Protein AF-A0A929GKP3-F1 (afdb_monomer_lite)

Radius of gyration: 19.61 Å; chains: 1; bounding box: 55×42×48 Å

Structure (mmCIF, N/CA/C/O backbone):
data_AF-A0A929GKP3-F1
#
_entry.id   AF-A0A929GKP3-F1
#
loop_
_atom_site.group_PDB
_atom_site.id
_atom_site.type_symbol
_atom_site.label_atom_id
_atom_site.label_alt_id
_atom_site.label_comp_id
_ato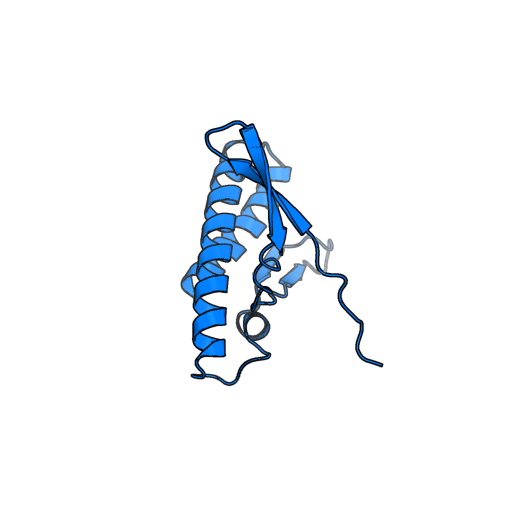m_site.label_asym_id
_atom_site.label_entity_id
_atom_site.label_seq_id
_atom_site.pdbx_PDB_ins_code
_atom_site.Cartn_x
_atom_site.Cartn_y
_atom_site.Cartn_z
_atom_site.occupancy
_atom_site.B_iso_or_equiv
_atom_site.auth_seq_id
_atom_site.auth_comp_id
_atom_site.auth_asym_id
_atom_site.auth_atom_id
_atom_site.pdbx_PDB_model_num
ATOM 1 N N . SER A 1 1 ? -0.625 18.519 -28.496 1.00 33.44 1 SER A N 1
ATOM 2 C CA . SER A 1 1 ? 0.046 19.544 -27.677 1.00 33.44 1 SER A CA 1
ATOM 3 C C . SER A 1 1 ? 0.468 18.915 -26.367 1.00 33.44 1 SER A C 1
ATOM 5 O O . SER A 1 1 ? -0.401 18.484 -25.620 1.00 33.44 1 SER A O 1
ATOM 7 N N . ALA A 1 2 ? 1.771 18.751 -26.134 1.00 34.09 2 ALA A N 1
ATOM 8 C CA . ALA A 1 2 ? 2.271 18.291 -24.840 1.00 34.09 2 ALA A CA 1
ATOM 9 C C . ALA A 1 2 ? 2.114 19.434 -23.820 1.00 34.09 2 ALA A C 1
ATOM 11 O O . ALA A 1 2 ? 2.399 20.578 -24.181 1.00 34.09 2 ALA A O 1
ATOM 12 N N . PRO A 1 3 ? 1.638 19.178 -22.591 1.00 40.88 3 PRO A N 1
ATOM 13 C CA . PRO A 1 3 ? 1.608 20.209 -21.565 1.00 40.88 3 PRO A CA 1
ATOM 14 C C . PRO A 1 3 ? 3.051 20.564 -21.193 1.00 40.88 3 PRO A C 1
ATOM 16 O O . PRO A 1 3 ? 3.805 19.722 -20.712 1.00 40.88 3 PRO A O 1
ATOM 19 N N . THR A 1 4 ? 3.451 21.809 -21.441 1.00 40.88 4 THR A N 1
ATOM 20 C CA . THR A 1 4 ? 4.679 22.384 -20.889 1.00 40.88 4 THR A CA 1
ATOM 21 C C . THR A 1 4 ? 4.498 22.494 -19.382 1.00 40.88 4 THR A C 1
ATOM 23 O O . THR A 1 4 ? 3.793 23.378 -18.899 1.00 40.88 4 THR A O 1
ATOM 26 N N . VAL A 1 5 ? 5.074 21.550 -18.643 1.00 50.41 5 VAL A N 1
ATOM 27 C CA . VAL A 1 5 ? 5.118 21.595 -17.183 1.00 50.41 5 VAL A CA 1
ATOM 28 C C . VAL A 1 5 ? 6.028 22.765 -16.808 1.00 50.41 5 VAL A C 1
ATOM 30 O O . VAL A 1 5 ? 7.224 22.741 -17.089 1.00 50.41 5 VAL A O 1
ATOM 33 N N . GLU A 1 6 ? 5.463 23.832 -16.246 1.00 52.62 6 GLU A N 1
ATOM 34 C CA . GLU A 1 6 ? 6.249 24.956 -15.736 1.00 52.62 6 GLU A CA 1
ATOM 35 C C . GLU A 1 6 ? 7.183 24.448 -14.628 1.00 52.62 6 GLU A C 1
ATOM 37 O O . GLU A 1 6 ? 6.736 23.928 -13.601 1.00 52.62 6 GLU A O 1
ATOM 42 N N . ALA A 1 7 ? 8.495 24.568 -14.841 1.00 56.00 7 ALA A N 1
ATOM 43 C CA . ALA A 1 7 ? 9.495 24.096 -13.894 1.00 56.00 7 ALA A CA 1
ATOM 44 C C . ALA A 1 7 ? 9.398 24.888 -12.578 1.00 56.00 7 ALA A C 1
ATOM 46 O O . ALA A 1 7 ? 9.729 26.074 -12.510 1.00 56.00 7 ALA A O 1
ATOM 47 N N . LYS A 1 8 ? 8.954 24.224 -11.506 1.00 66.69 8 LYS A N 1
ATOM 48 C CA . LYS A 1 8 ? 8.892 24.812 -10.162 1.00 66.69 8 LYS A CA 1
ATOM 49 C C . LYS A 1 8 ? 10.309 25.097 -9.653 1.00 66.69 8 LYS A C 1
ATOM 51 O O . LYS A 1 8 ? 11.154 24.203 -9.615 1.00 66.69 8 LYS A O 1
ATOM 56 N N . THR A 1 9 ? 10.570 26.328 -9.222 1.00 72.81 9 THR A N 1
ATOM 57 C CA . THR A 1 9 ? 11.854 26.745 -8.641 1.00 72.81 9 THR A CA 1
ATOM 58 C C . THR A 1 9 ? 11.806 26.706 -7.111 1.00 72.81 9 THR A C 1
ATOM 60 O O . THR A 1 9 ? 10.872 27.194 -6.476 1.00 72.81 9 THR A O 1
ATOM 63 N N . CYS A 1 10 ? 12.820 26.093 -6.503 1.00 77.31 10 CYS A N 1
ATOM 64 C CA . CYS A 1 10 ? 12.987 25.960 -5.058 1.00 77.31 10 CYS A CA 1
ATOM 65 C C . CYS A 1 10 ? 14.119 26.878 -4.577 1.00 77.31 10 CYS A C 1
ATOM 67 O O . CYS A 1 10 ? 15.059 27.147 -5.323 1.00 77.31 10 CYS A O 1
ATOM 69 N N . LYS A 1 11 ? 14.059 27.340 -3.318 1.00 86.69 11 LYS A N 1
ATOM 70 C CA . LYS A 1 11 ? 15.112 28.160 -2.691 1.00 86.69 11 LYS A CA 1
ATOM 71 C C . LYS A 1 11 ? 15.738 27.461 -1.486 1.00 86.69 11 LYS A C 1
ATOM 73 O O . LYS A 1 11 ? 15.037 26.806 -0.717 1.00 86.69 11 LYS A O 1
ATOM 78 N N . LYS A 1 12 ? 17.049 27.620 -1.304 1.00 81.81 12 LYS A N 1
ATOM 79 C CA . LYS A 1 12 ? 17.785 27.248 -0.082 1.00 81.81 12 LYS A CA 1
ATOM 80 C C . LYS A 1 12 ? 18.696 28.392 0.357 1.00 81.81 12 LYS A C 1
ATOM 82 O O . LYS A 1 12 ? 19.103 29.197 -0.475 1.00 81.81 12 LYS A O 1
ATOM 87 N N . TYR A 1 13 ? 19.028 28.442 1.643 1.00 88.19 13 TYR A N 1
ATOM 88 C CA . TYR A 1 13 ? 19.960 29.425 2.195 1.00 88.19 13 TYR A CA 1
ATOM 89 C C . TYR A 1 13 ? 21.348 28.792 2.325 1.00 88.19 13 TYR A C 1
ATOM 91 O O . TYR A 1 13 ? 21.499 27.730 2.928 1.00 88.19 13 TYR A O 1
ATOM 99 N N . GLY A 1 14 ? 22.341 29.410 1.693 1.00 77.81 14 GLY A N 1
ATOM 100 C CA . GLY A 1 14 ? 23.745 29.035 1.788 1.00 77.81 14 GLY A CA 1
ATOM 101 C C . GLY A 1 14 ? 24.374 29.474 3.118 1.00 77.81 14 GLY A C 1
ATOM 102 O O . GLY A 1 14 ? 23.779 30.265 3.851 1.00 77.81 14 GLY A O 1
ATOM 103 N N . PRO A 1 15 ? 25.598 29.006 3.415 1.00 76.00 15 PRO A N 1
ATOM 104 C CA . PRO A 1 15 ? 26.279 29.243 4.694 1.00 76.00 15 PRO A CA 1
ATOM 105 C C . PRO A 1 15 ? 26.521 30.728 5.014 1.00 76.00 15 PRO A C 1
ATOM 107 O O . PRO A 1 15 ? 26.622 31.087 6.179 1.00 76.00 15 PRO A O 1
ATOM 110 N N . ASN A 1 16 ? 26.528 31.597 3.998 1.00 86.56 16 ASN A N 1
ATOM 111 C CA . ASN A 1 16 ? 26.711 33.046 4.143 1.00 86.56 16 ASN A CA 1
ATOM 112 C C . ASN A 1 16 ? 25.393 33.836 3.995 1.00 86.56 16 ASN A C 1
ATOM 114 O O . ASN A 1 16 ? 25.412 35.006 3.627 1.00 86.56 16 ASN A O 1
ATOM 118 N N . GLY A 1 17 ? 24.232 33.193 4.168 1.00 81.69 17 GLY A N 1
ATOM 119 C CA . GLY A 1 17 ? 22.920 33.836 3.993 1.00 81.69 17 GLY A CA 1
ATOM 120 C C . GLY A 1 17 ? 22.492 34.047 2.532 1.00 81.69 17 GLY A C 1
ATOM 121 O O . GLY A 1 17 ? 21.430 34.612 2.276 1.00 81.69 17 GLY A O 1
ATOM 122 N N . GLN A 1 18 ? 23.276 33.566 1.561 1.00 85.69 18 GLN A N 1
ATOM 123 C CA . GLN A 1 18 ? 22.945 33.651 0.137 1.00 85.69 18 GLN A CA 1
ATOM 124 C C . GLN A 1 18 ? 21.731 32.778 -0.207 1.00 85.69 18 GLN A C 1
ATOM 126 O O . GLN A 1 18 ? 21.683 31.604 0.156 1.00 85.69 18 GLN A O 1
ATOM 131 N N . VAL A 1 19 ? 20.773 33.313 -0.966 1.00 83.81 19 VAL A N 1
ATOM 132 C CA . VAL A 1 19 ? 19.648 32.525 -1.489 1.00 83.81 19 VAL A CA 1
ATOM 133 C C . VAL A 1 19 ? 20.073 31.836 -2.784 1.00 83.81 19 VAL A C 1
ATOM 135 O O . VAL A 1 19 ? 20.385 32.497 -3.770 1.00 83.81 19 VAL A O 1
ATOM 138 N N . ILE A 1 20 ? 20.077 30.504 -2.786 1.00 83.00 20 ILE A N 1
ATOM 139 C CA . ILE A 1 20 ? 20.366 29.681 -3.963 1.00 83.00 20 ILE A CA 1
ATOM 140 C C . ILE A 1 20 ? 19.042 29.147 -4.501 1.00 83.00 20 ILE A C 1
ATOM 142 O O . ILE A 1 20 ? 18.347 28.394 -3.809 1.00 83.00 20 ILE A O 1
ATOM 146 N N . TYR A 1 21 ? 18.716 29.519 -5.737 1.00 81.88 21 TYR A N 1
ATOM 147 C CA . TYR A 1 21 ? 17.591 28.961 -6.480 1.00 81.88 21 TYR A CA 1
ATOM 148 C C . TYR A 1 21 ? 18.045 27.723 -7.252 1.00 81.88 21 TYR A C 1
ATOM 150 O O . TYR A 1 21 ? 19.110 27.719 -7.864 1.00 81.88 21 TYR A O 1
ATOM 158 N N . TYR A 1 22 ? 17.249 26.664 -7.212 1.00 77.75 22 TYR A N 1
ATOM 159 C CA . TYR A 1 22 ? 17.482 25.437 -7.967 1.00 77.75 22 TYR A CA 1
ATOM 160 C C . TYR A 1 22 ? 16.155 24.938 -8.536 1.00 77.75 22 TYR A C 1
ATOM 162 O O . TYR A 1 22 ? 15.091 25.242 -7.988 1.00 77.75 22 TYR A O 1
ATOM 170 N N . ALA A 1 23 ? 16.203 24.185 -9.638 1.00 70.38 23 ALA A N 1
ATOM 171 C CA . ALA A 1 23 ? 15.033 23.442 -10.087 1.00 70.38 23 ALA A CA 1
ATOM 172 C C . ALA A 1 23 ? 14.596 22.550 -8.926 1.00 70.38 23 ALA A C 1
ATOM 174 O O . ALA A 1 23 ? 15.410 21.771 -8.420 1.00 70.38 23 ALA A O 1
ATOM 175 N N . CYS A 1 24 ? 13.354 22.696 -8.458 1.00 67.19 24 CYS A N 1
ATOM 176 C CA . CYS A 1 24 ? 12.828 21.716 -7.526 1.00 67.19 24 CYS A CA 1
ATOM 177 C C . CYS A 1 24 ? 13.001 20.361 -8.215 1.00 67.19 24 CYS A C 1
ATOM 179 O O . CYS A 1 24 ? 12.574 20.251 -9.368 1.00 67.19 24 CYS A O 1
ATOM 181 N N . PRO A 1 25 ? 13.627 19.352 -7.581 1.00 57.56 25 PRO A N 1
ATOM 182 C CA . PRO A 1 25 ? 13.502 18.008 -8.110 1.00 57.56 25 PRO A CA 1
ATOM 183 C C . PRO A 1 25 ? 12.001 17.781 -8.267 1.00 57.56 25 PRO A C 1
ATOM 185 O O . PRO A 1 25 ? 11.256 17.938 -7.291 1.00 57.56 25 PRO A O 1
ATOM 188 N N . GLU A 1 26 ? 11.550 17.550 -9.503 1.00 55.41 26 GLU A N 1
ATOM 189 C CA . GLU A 1 26 ? 10.171 17.149 -9.743 1.00 55.41 26 GLU A CA 1
ATOM 190 C C . GLU A 1 26 ? 9.915 16.018 -8.758 1.00 55.41 26 GLU A C 1
ATOM 192 O O . GLU A 1 26 ? 10.735 15.098 -8.654 1.00 55.41 26 GLU A O 1
ATOM 197 N N . ALA A 1 27 ? 8.881 16.171 -7.920 1.00 51.22 27 ALA A N 1
ATOM 198 C CA . ALA A 1 27 ? 8.559 15.155 -6.929 1.00 51.22 27 ALA A CA 1
ATOM 199 C C . ALA A 1 27 ? 8.584 13.826 -7.682 1.00 51.22 27 ALA A C 1
ATOM 201 O O . ALA A 1 27 ? 7.884 13.761 -8.694 1.00 51.22 27 ALA A O 1
ATOM 202 N N . PRO A 1 28 ? 9.434 12.854 -7.286 1.00 55.50 28 PRO A N 1
ATOM 203 C CA . PRO A 1 28 ? 9.723 11.702 -8.123 1.00 55.50 28 PRO A CA 1
ATOM 204 C C . PRO A 1 28 ? 8.387 11.132 -8.550 1.00 55.50 28 PRO A C 1
ATOM 206 O O . PRO A 1 28 ? 7.579 10.774 -7.684 1.00 55.50 28 PRO A O 1
ATOM 209 N N . GLU A 1 29 ? 8.115 11.194 -9.856 1.00 62.97 29 GLU A N 1
ATOM 210 C CA . GLU A 1 29 ? 6.808 10.831 -10.374 1.00 62.97 29 GLU A CA 1
ATOM 211 C C . GLU A 1 29 ? 6.544 9.416 -9.868 1.00 62.97 29 GLU A C 1
ATOM 213 O O . GLU A 1 29 ? 7.378 8.514 -10.019 1.00 62.97 29 GLU A O 1
ATOM 218 N N . LYS A 1 30 ? 5.477 9.262 -9.078 1.00 70.69 30 LYS A N 1
ATOM 219 C CA . LYS A 1 30 ? 5.252 8.016 -8.353 1.00 70.69 30 LYS A CA 1
ATOM 220 C C . LYS A 1 30 ? 5.012 6.942 -9.392 1.00 70.69 30 LYS A C 1
ATOM 222 O O . LYS A 1 30 ? 3.969 6.933 -10.036 1.00 70.69 30 LYS A O 1
ATOM 227 N N . ASN A 1 31 ? 5.938 5.996 -9.491 1.00 80.44 31 ASN A N 1
ATOM 228 C CA . ASN A 1 31 ? 5.834 4.907 -10.456 1.00 80.44 31 ASN A CA 1
ATOM 229 C C . ASN A 1 31 ? 4.807 3.852 -10.028 1.00 80.44 31 ASN A C 1
ATOM 231 O O . ASN A 1 31 ? 4.842 2.745 -10.527 1.00 80.44 31 ASN A O 1
ATOM 235 N N . TYR A 1 32 ? 3.921 4.140 -9.074 1.00 85.81 32 TYR A N 1
ATOM 236 C CA . TYR A 1 32 ? 2.969 3.185 -8.524 1.00 85.81 32 TYR A CA 1
ATOM 237 C C . TYR A 1 32 ? 1.577 3.817 -8.401 1.00 85.81 32 TYR A C 1
ATOM 239 O O . TYR A 1 32 ? 1.433 4.972 -7.995 1.00 85.81 32 TYR A O 1
ATOM 247 N N . ARG A 1 33 ? 0.527 3.051 -8.726 1.00 88.88 33 ARG A N 1
ATOM 248 C CA . ARG A 1 33 ? -0.871 3.513 -8.730 1.00 88.88 33 ARG A CA 1
ATOM 249 C C . ARG A 1 33 ? -1.813 2.509 -8.044 1.00 88.88 33 ARG A C 1
ATOM 251 O O . ARG A 1 33 ? -2.462 1.700 -8.704 1.00 88.88 33 ARG A O 1
ATOM 258 N N . PRO A 1 34 ? -1.920 2.532 -6.706 1.00 89.69 34 PRO A N 1
ATOM 259 C CA . PRO A 1 34 ? -2.748 1.577 -5.984 1.00 89.69 34 PRO A CA 1
ATOM 260 C C . PRO A 1 34 ? -4.232 1.867 -6.214 1.00 89.69 34 PRO A C 1
ATOM 262 O O . PRO A 1 34 ? -4.687 2.999 -6.048 1.00 89.69 34 PRO A O 1
ATOM 265 N N . GLN A 1 35 ? -4.992 0.831 -6.553 1.00 91.56 35 GLN A N 1
ATOM 266 C CA . GLN A 1 35 ? -6.448 0.864 -6.581 1.00 91.56 35 GLN A CA 1
ATOM 267 C C . GLN A 1 35 ? -7.006 0.025 -5.438 1.00 91.56 35 GLN A C 1
ATOM 269 O O . GLN A 1 35 ? -6.405 -0.958 -4.997 1.00 91.56 35 GLN A O 1
ATOM 274 N N . TRP A 1 36 ? -8.172 0.432 -4.954 1.00 90.19 36 TRP A N 1
ATOM 275 C CA . TRP A 1 36 ? -8.831 -0.194 -3.821 1.00 90.19 36 TRP A CA 1
ATOM 276 C C . TRP A 1 36 ? -9.967 -1.090 -4.288 1.00 90.19 36 TRP A C 1
ATOM 278 O O . TRP A 1 36 ? -10.787 -0.691 -5.110 1.00 90.19 36 TRP A O 1
ATOM 288 N N . LYS A 1 37 ? -10.060 -2.269 -3.682 1.00 91.12 37 LYS A N 1
ATOM 289 C CA . LYS A 1 37 ? -11.238 -3.125 -3.738 1.00 91.12 37 LYS A CA 1
ATOM 290 C C . LYS A 1 37 ? -11.912 -3.116 -2.377 1.00 91.12 37 LYS A C 1
ATOM 292 O O . LYS A 1 37 ? -11.329 -3.536 -1.377 1.00 91.12 37 LYS A O 1
ATOM 297 N N . THR A 1 38 ? -13.145 -2.633 -2.337 1.00 88.75 38 THR A N 1
ATOM 298 C CA . THR A 1 38 ? -14.009 -2.706 -1.160 1.00 88.75 38 THR A CA 1
ATOM 299 C C . THR A 1 38 ? -15.041 -3.806 -1.356 1.00 88.75 38 THR A C 1
ATOM 301 O O . THR A 1 38 ? -15.558 -4.025 -2.446 1.00 88.75 38 THR A O 1
ATOM 304 N N . THR A 1 39 ? -15.317 -4.552 -0.294 1.00 85.50 39 THR A N 1
ATOM 305 C CA . THR A 1 39 ? -16.414 -5.522 -0.236 1.00 85.50 39 THR A CA 1
ATOM 306 C C . THR A 1 39 ? -17.391 -5.044 0.821 1.00 85.50 39 THR A C 1
ATOM 308 O O . THR A 1 39 ? -16.976 -4.738 1.943 1.00 85.50 39 THR A O 1
ATOM 311 N N . THR A 1 40 ? -18.672 -4.967 0.471 1.00 85.25 40 THR A N 1
ATOM 312 C CA . THR A 1 40 ? -19.755 -4.508 1.348 1.00 85.25 40 THR A CA 1
ATOM 313 C C . THR A 1 40 ? -20.771 -5.619 1.600 1.00 85.25 40 THR A C 1
ATOM 315 O O . THR A 1 40 ? -20.921 -6.545 0.803 1.00 85.25 40 THR A O 1
ATOM 318 N N . THR A 1 41 ? -21.476 -5.554 2.729 1.00 78.50 41 THR A N 1
ATOM 319 C CA . THR A 1 41 ? -22.617 -6.438 3.006 1.00 78.50 41 THR A CA 1
ATOM 320 C C . THR A 1 41 ? -23.852 -6.008 2.225 1.00 78.50 41 THR A C 1
ATOM 322 O O . THR A 1 41 ? -24.254 -4.847 2.290 1.00 78.50 41 THR A O 1
ATOM 325 N N . GLN A 1 42 ? -24.524 -6.968 1.580 1.00 67.19 42 GLN A N 1
ATOM 326 C CA . GLN A 1 42 ? -25.737 -6.724 0.784 1.00 67.19 42 GLN A CA 1
ATOM 327 C C . GLN A 1 42 ? -26.883 -6.089 1.593 1.00 67.19 42 GLN A C 1
ATOM 329 O O . GLN A 1 42 ? -27.652 -5.305 1.054 1.00 67.19 42 GLN A O 1
ATOM 334 N N . LYS A 1 43 ? -26.984 -6.387 2.897 1.00 72.62 43 LYS A N 1
ATOM 335 C CA . LYS A 1 43 ? -28.074 -5.897 3.762 1.00 72.62 43 LYS A CA 1
ATOM 336 C C . LYS A 1 43 ? -27.896 -4.478 4.312 1.00 72.62 43 LYS A C 1
ATOM 338 O O . LYS A 1 43 ? -28.874 -3.899 4.762 1.00 72.62 43 LYS A O 1
ATOM 343 N N . SER A 1 44 ? -26.677 -3.939 4.361 1.00 72.25 44 SER A N 1
ATOM 344 C CA . SER A 1 44 ? -26.411 -2.681 5.088 1.00 72.25 44 SER A CA 1
ATOM 345 C C . SER A 1 44 ? -25.418 -1.740 4.413 1.00 72.25 44 SER A C 1
ATOM 347 O O . SER A 1 44 ? -25.130 -0.682 4.963 1.00 72.25 44 SER A O 1
ATOM 349 N N . GLY A 1 45 ? -24.833 -2.121 3.271 1.00 68.25 45 GLY A N 1
ATOM 350 C CA . GLY A 1 45 ? -23.798 -1.328 2.598 1.00 68.25 45 GLY A CA 1
ATOM 351 C C . GLY A 1 45 ? -22.501 -1.176 3.404 1.00 68.25 45 GLY A C 1
ATOM 352 O O . GLY A 1 45 ? -21.595 -0.457 2.990 1.00 68.25 45 GLY A O 1
ATOM 353 N N . LYS A 1 46 ? -22.374 -1.858 4.551 1.00 75.38 46 LYS A N 1
ATOM 354 C CA . LYS A 1 46 ? -21.217 -1.742 5.438 1.00 75.38 46 LYS A CA 1
ATOM 355 C C . LYS A 1 46 ? -19.999 -2.385 4.786 1.00 75.38 46 LYS A C 1
ATOM 357 O O . LYS A 1 46 ? -20.042 -3.558 4.418 1.00 75.38 46 LYS A O 1
ATOM 362 N N . VAL A 1 47 ? -18.902 -1.635 4.683 1.00 72.31 47 VAL A N 1
ATOM 363 C CA . VAL A 1 47 ? -17.614 -2.163 4.214 1.00 72.31 47 VAL A CA 1
ATOM 364 C C . VAL A 1 47 ? -17.136 -3.230 5.199 1.00 72.31 47 VAL A C 1
ATOM 366 O O . VAL A 1 47 ? -16.827 -2.935 6.352 1.00 72.31 47 VAL A O 1
ATOM 369 N N . VAL A 1 48 ? -17.099 -4.480 4.743 1.00 78.31 48 VAL A N 1
ATOM 370 C CA . VAL A 1 48 ? -16.584 -5.629 5.502 1.00 78.31 48 VAL A CA 1
ATOM 371 C C . VAL A 1 48 ? -15.126 -5.912 5.196 1.00 78.31 48 VAL A C 1
ATOM 373 O O . VAL A 1 48 ? -14.422 -6.480 6.028 1.00 78.31 48 VAL A O 1
ATOM 376 N N . LYS A 1 49 ? -14.657 -5.506 4.015 1.00 82.12 49 LYS A N 1
ATOM 377 C CA . LYS A 1 49 ? -13.281 -5.722 3.588 1.00 82.12 49 LYS A CA 1
ATOM 378 C C . LYS A 1 49 ? -12.816 -4.579 2.707 1.00 82.12 49 LYS A C 1
ATOM 380 O O . LYS A 1 49 ? -13.563 -4.105 1.854 1.00 82.12 49 LYS A O 1
ATOM 385 N N . LYS A 1 50 ? -11.573 -4.170 2.899 1.00 89.31 50 LYS A N 1
ATOM 386 C CA . LYS A 1 50 ? -10.871 -3.215 2.052 1.00 89.31 50 LYS A CA 1
ATOM 387 C C . LYS A 1 50 ? -9.512 -3.826 1.738 1.00 89.31 50 LYS A C 1
ATOM 389 O O . LYS A 1 50 ? -8.919 -4.445 2.617 1.00 89.31 50 LYS A O 1
ATOM 394 N N . GLU A 1 51 ? -9.090 -3.760 0.482 1.00 92.38 51 GLU A N 1
ATOM 395 C CA . GLU A 1 51 ? -7.832 -4.338 0.010 1.00 92.38 51 GLU A CA 1
ATOM 396 C C . GLU A 1 51 ? -7.244 -3.475 -1.105 1.00 92.38 51 GLU A C 1
ATOM 398 O O . GLU A 1 51 ? -7.982 -2.902 -1.906 1.00 92.38 51 GLU A O 1
ATOM 403 N N . ILE A 1 52 ? -5.917 -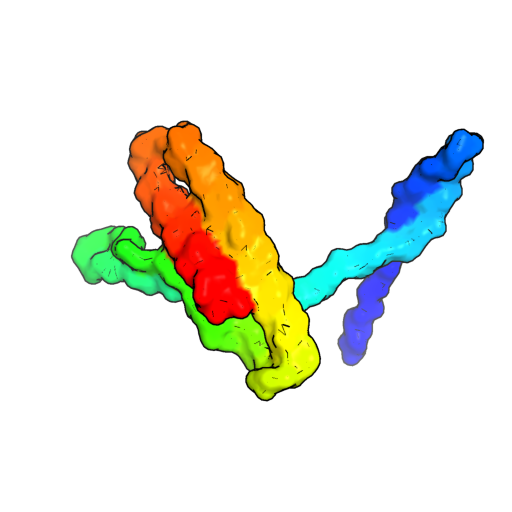3.405 -1.172 1.00 93.69 52 ILE A N 1
ATOM 404 C CA . ILE A 1 52 ? -5.207 -2.832 -2.319 1.00 93.69 52 ILE A CA 1
ATOM 405 C C . ILE A 1 52 ? -5.026 -3.946 -3.353 1.00 93.69 52 ILE A C 1
ATOM 407 O O . ILE A 1 52 ? -4.556 -5.034 -3.013 1.00 93.69 52 ILE A O 1
ATOM 411 N N . LEU A 1 53 ? -5.407 -3.677 -4.600 1.00 93.19 53 LEU A N 1
ATOM 412 C CA . LEU A 1 53 ? -5.231 -4.602 -5.718 1.00 93.19 53 LEU A CA 1
ATOM 413 C C . LEU A 1 53 ? -3.767 -4.605 -6.149 1.00 93.19 53 LEU A C 1
ATOM 415 O O . LEU A 1 53 ? -3.265 -3.593 -6.629 1.00 93.19 53 LEU A O 1
ATOM 419 N N . LYS A 1 54 ? -3.077 -5.735 -5.979 1.00 92.00 54 LYS A N 1
ATOM 420 C CA . LYS A 1 54 ? -1.648 -5.864 -6.305 1.00 92.00 54 LYS A CA 1
ATOM 421 C C . LYS A 1 54 ? -1.401 -5.581 -7.787 1.00 92.00 54 LYS A C 1
ATOM 423 O O . LYS A 1 54 ? -0.488 -4.842 -8.141 1.00 92.00 54 LYS A O 1
ATOM 428 N N . GLU A 1 55 ? -2.249 -6.135 -8.638 1.00 91.12 55 GLU A N 1
ATOM 429 C CA . GLU A 1 55 ? -2.143 -6.082 -10.093 1.00 91.12 55 GLU A CA 1
ATOM 430 C C 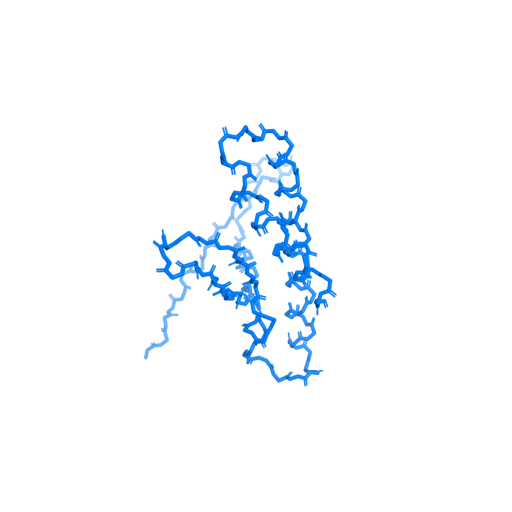. GLU A 1 55 ? -2.284 -4.648 -10.617 1.00 91.12 55 GLU A C 1
ATOM 432 O O . GLU A 1 55 ? -1.745 -4.319 -11.666 1.00 91.12 55 GLU A O 1
ATOM 437 N N . SER A 1 56 ? -2.952 -3.765 -9.866 1.00 92.25 56 SER A N 1
ATOM 438 C CA . SER A 1 56 ? -3.127 -2.374 -10.275 1.00 92.25 56 SER A CA 1
ATOM 439 C C . SER A 1 56 ? -1.915 -1.497 -9.960 1.00 92.25 56 SER A C 1
ATOM 441 O O . SER A 1 56 ? -1.823 -0.404 -10.499 1.00 92.25 56 SER A O 1
ATOM 443 N N . VAL A 1 57 ? -1.022 -1.897 -9.048 1.00 92.69 57 VAL A N 1
ATOM 444 C CA . VAL A 1 57 ? -0.008 -0.982 -8.493 1.00 92.69 57 VAL A CA 1
ATOM 445 C C . VAL A 1 57 ? 1.060 -0.635 -9.526 1.00 92.69 57 VAL A C 1
ATOM 447 O O . VAL A 1 57 ? 1.361 0.540 -9.697 1.00 92.69 57 VAL A O 1
ATOM 450 N N . CYS A 1 58 ? 1.596 -1.633 -10.230 1.00 94.31 58 CYS A N 1
ATOM 451 C CA . CYS A 1 58 ? 2.659 -1.464 -11.229 1.00 94.31 58 CYS A CA 1
ATOM 452 C C . CYS A 1 58 ? 2.185 -1.775 -12.658 1.00 94.31 58 CYS A C 1
ATOM 454 O O . CYS A 1 58 ? 3.002 -2.114 -13.505 1.00 94.31 58 CYS A O 1
ATOM 456 N N . TYR A 1 59 ? 0.879 -1.672 -12.931 1.00 92.00 59 TYR A N 1
ATOM 457 C CA . TYR A 1 59 ? 0.258 -2.177 -14.166 1.00 92.00 59 TYR A CA 1
ATOM 458 C C . TYR A 1 59 ? 0.795 -1.558 -15.470 1.00 92.00 59 TYR A C 1
ATOM 460 O O . TYR A 1 59 ? 0.668 -2.165 -16.528 1.00 92.00 59 TYR A O 1
ATOM 468 N N . ASN A 1 60 ? 1.377 -0.355 -15.404 1.00 88.88 60 ASN A N 1
ATOM 469 C CA . ASN A 1 60 ? 1.938 0.345 -16.564 1.00 88.88 60 ASN A CA 1
ATOM 470 C C . ASN A 1 60 ? 3.301 -0.202 -17.009 1.00 88.88 60 ASN A C 1
ATOM 472 O O . ASN A 1 60 ? 3.784 0.180 -18.072 1.00 88.88 60 ASN A O 1
ATOM 476 N N . TYR A 1 61 ? 3.942 -1.049 -16.200 1.00 89.31 61 TYR A N 1
ATOM 477 C CA . TYR A 1 61 ? 5.302 -1.510 -16.449 1.00 89.31 61 TYR A CA 1
ATOM 478 C C . TYR A 1 61 ? 5.307 -3.007 -16.760 1.00 89.31 61 TYR A C 1
ATOM 480 O O . TYR A 1 61 ? 4.712 -3.777 -16.003 1.00 89.31 61 TYR A O 1
ATOM 488 N N . PRO A 1 62 ? 6.009 -3.448 -17.819 1.00 87.62 62 PRO A N 1
ATOM 489 C CA . PRO A 1 62 ? 6.163 -4.866 -18.116 1.00 87.62 62 PRO A CA 1
ATOM 490 C C . PRO A 1 62 ? 6.823 -5.605 -16.953 1.00 87.62 62 PRO A C 1
ATOM 492 O O . PRO A 1 62 ? 7.835 -5.137 -16.412 1.00 87.62 62 PRO A O 1
ATOM 495 N N . ASP A 1 63 ? 6.284 -6.771 -16.599 1.00 87.75 63 ASP A N 1
ATOM 496 C CA . ASP A 1 63 ? 6.837 -7.611 -15.539 1.00 87.75 63 ASP A CA 1
ATOM 497 C C . ASP A 1 63 ? 8.331 -7.886 -15.786 1.00 87.75 63 ASP A C 1
ATOM 499 O O . ASP A 1 63 ? 8.766 -8.228 -16.884 1.00 87.75 63 ASP A O 1
ATOM 503 N N . GLY A 1 64 ? 9.144 -7.701 -14.745 1.00 85.62 64 GLY A N 1
ATOM 504 C CA . GLY A 1 64 ? 10.590 -7.944 -14.789 1.00 85.62 64 GLY A CA 1
ATOM 505 C C . GLY A 1 64 ? 11.451 -6.793 -15.325 1.00 85.62 64 GLY A C 1
ATOM 506 O O . GLY A 1 64 ? 12.667 -6.818 -15.088 1.00 85.62 64 GLY A O 1
ATOM 507 N N . SER A 1 65 ? 10.849 -5.771 -15.946 1.00 90.75 65 SER A N 1
ATOM 508 C CA . SER A 1 65 ? 11.551 -4.558 -16.397 1.00 90.75 65 SER A CA 1
ATOM 509 C C . SER A 1 65 ? 12.189 -3.784 -15.234 1.00 90.75 65 SER A C 1
ATOM 511 O O . SER A 1 65 ? 11.807 -3.934 -14.068 1.00 90.75 65 SER A O 1
ATOM 513 N N . ILE A 1 66 ? 13.182 -2.941 -15.538 1.00 86.50 66 ILE A N 1
ATOM 514 C CA . ILE A 1 66 ? 13.833 -2.081 -14.534 1.00 86.50 66 ILE A CA 1
ATOM 515 C C . ILE A 1 66 ? 12.799 -1.159 -13.876 1.00 86.50 66 ILE A C 1
ATOM 517 O O . ILE A 1 66 ? 12.782 -1.039 -12.649 1.00 86.50 66 ILE A O 1
ATOM 521 N N . ASP A 1 67 ? 11.895 -0.585 -14.667 1.00 87.12 67 ASP A N 1
ATOM 522 C CA . ASP A 1 67 ? 10.848 0.301 -14.164 1.00 87.12 67 ASP A CA 1
ATOM 523 C C . ASP A 1 67 ? 9.830 -0.442 -13.302 1.00 87.12 67 ASP A C 1
ATOM 525 O O . ASP A 1 67 ? 9.443 0.061 -12.249 1.00 87.12 67 ASP A O 1
ATOM 529 N N . TYR A 1 68 ? 9.481 -1.685 -13.647 1.00 90.00 68 TYR A N 1
ATOM 530 C CA . TYR A 1 68 ? 8.648 -2.526 -12.789 1.00 90.00 68 TYR A CA 1
ATOM 531 C C . TYR A 1 68 ? 9.310 -2.791 -11.431 1.00 90.00 68 TYR A C 1
ATOM 533 O O . TYR A 1 68 ? 8.677 -2.644 -10.384 1.00 90.00 68 TYR A O 1
ATOM 541 N N . ARG A 1 69 ? 10.608 -3.122 -11.410 1.00 90.50 69 ARG A N 1
ATOM 542 C CA . ARG A 1 69 ? 11.358 -3.315 -10.152 1.00 90.50 69 ARG A CA 1
ATOM 543 C C . ARG A 1 69 ? 11.415 -2.028 -9.331 1.00 90.50 69 ARG A C 1
ATOM 545 O O . ARG A 1 69 ? 11.275 -2.075 -8.108 1.00 90.50 69 ARG A O 1
ATOM 552 N N . ARG A 1 70 ? 11.598 -0.882 -9.995 1.00 91.25 70 ARG A N 1
ATOM 553 C CA . ARG A 1 70 ? 11.595 0.442 -9.362 1.00 91.25 70 ARG A CA 1
ATOM 554 C C . ARG A 1 70 ? 10.222 0.783 -8.785 1.00 91.25 70 ARG A C 1
ATOM 556 O O . ARG A 1 70 ? 10.161 1.209 -7.634 1.00 91.25 70 ARG A O 1
ATOM 563 N N . CYS A 1 71 ? 9.147 0.534 -9.535 1.00 93.06 71 CYS A N 1
ATOM 564 C CA . CYS A 1 71 ? 7.771 0.662 -9.063 1.00 93.06 71 CYS A CA 1
ATOM 565 C C . CYS A 1 71 ? 7.555 -0.166 -7.801 1.00 93.06 71 CYS A C 1
ATOM 567 O O . CYS A 1 71 ? 7.099 0.372 -6.796 1.00 93.06 71 CYS A O 1
ATOM 569 N N . ARG A 1 72 ? 7.925 -1.454 -7.828 1.00 94.44 72 ARG A N 1
ATOM 570 C CA . ARG A 1 72 ? 7.709 -2.351 -6.691 1.00 94.44 72 ARG A CA 1
ATOM 571 C C . ARG A 1 72 ? 8.390 -1.863 -5.420 1.00 94.44 72 ARG A C 1
ATOM 573 O O . ARG A 1 72 ? 7.723 -1.799 -4.396 1.00 94.44 72 ARG A O 1
ATOM 580 N N . ARG A 1 73 ? 9.659 -1.446 -5.499 1.00 93.69 73 ARG A N 1
ATOM 581 C CA . ARG A 1 73 ? 10.377 -0.889 -4.339 1.00 93.69 73 ARG A CA 1
ATOM 582 C C . ARG A 1 73 ? 9.723 0.387 -3.811 1.00 93.69 73 ARG A C 1
ATOM 584 O O . ARG A 1 73 ? 9.456 0.487 -2.623 1.00 93.69 73 ARG A O 1
ATOM 591 N N . GLN A 1 74 ? 9.396 1.336 -4.691 1.00 93.38 74 GLN A N 1
ATOM 592 C CA . GLN A 1 74 ? 8.729 2.578 -4.275 1.00 93.38 74 GLN A CA 1
ATOM 593 C C . GLN A 1 74 ? 7.343 2.316 -3.664 1.00 93.38 74 GLN A C 1
ATOM 595 O O . GLN A 1 74 ? 6.942 2.991 -2.716 1.00 93.38 74 GLN A O 1
ATOM 600 N N . ALA A 1 75 ? 6.610 1.335 -4.196 1.00 94.56 75 ALA A N 1
ATOM 601 C CA . ALA A 1 75 ? 5.327 0.916 -3.656 1.00 94.56 75 ALA A CA 1
ATOM 602 C C . ALA A 1 75 ? 5.487 0.261 -2.277 1.00 94.56 75 ALA A C 1
ATOM 604 O O . ALA A 1 75 ? 4.721 0.583 -1.371 1.00 94.56 75 ALA A O 1
ATOM 605 N N . GLU A 1 76 ? 6.480 -0.615 -2.103 1.00 95.50 76 GLU A N 1
ATOM 606 C CA . GLU A 1 76 ? 6.813 -1.238 -0.819 1.00 95.50 76 GLU A CA 1
ATOM 607 C C . GLU A 1 76 ? 7.119 -0.178 0.247 1.00 95.50 76 GLU A C 1
ATOM 609 O O . GLU A 1 76 ? 6.470 -0.181 1.297 1.00 95.50 76 GLU A O 1
ATOM 614 N N . ASP A 1 77 ? 8.014 0.770 -0.051 1.00 95.12 77 ASP A N 1
ATOM 615 C CA . ASP A 1 77 ? 8.381 1.872 0.848 1.00 95.12 77 ASP A CA 1
ATOM 616 C C . ASP A 1 77 ? 7.146 2.688 1.258 1.00 95.12 77 ASP A C 1
ATOM 618 O O . ASP A 1 77 ? 6.897 2.932 2.443 1.00 95.12 77 ASP A O 1
ATOM 622 N N . TYR A 1 78 ? 6.311 3.049 0.280 1.00 94.31 78 TYR A N 1
ATOM 623 C CA . TYR A 1 78 ? 5.071 3.782 0.523 1.00 94.31 78 TYR A CA 1
ATOM 624 C C . TYR A 1 78 ? 4.083 2.995 1.395 1.00 94.31 78 TYR A C 1
ATOM 626 O O . TYR A 1 78 ? 3.471 3.548 2.316 1.00 94.31 78 TYR A O 1
ATOM 634 N N . PHE A 1 79 ? 3.902 1.701 1.123 1.00 95.94 79 PHE A N 1
ATOM 635 C CA . PHE A 1 79 ? 3.004 0.854 1.902 1.00 95.94 79 PHE A CA 1
ATOM 636 C C . PHE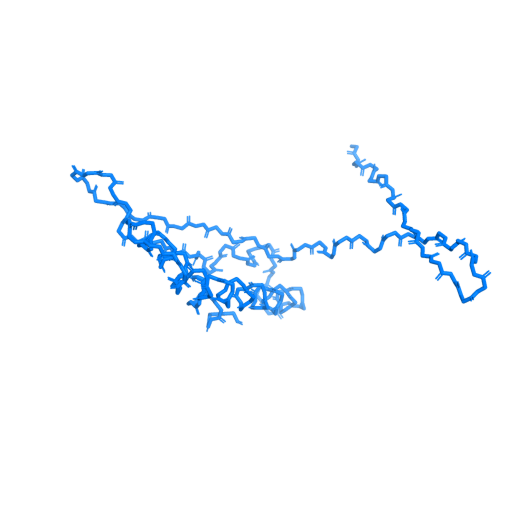 A 1 79 ? 3.532 0.608 3.319 1.00 95.94 79 PHE A C 1
ATOM 638 O O . PHE A 1 79 ? 2.730 0.542 4.255 1.00 95.94 79 PHE A O 1
ATOM 645 N N . ASP A 1 80 ? 4.850 0.519 3.511 1.00 95.94 80 ASP A N 1
ATOM 646 C CA . ASP A 1 80 ? 5.474 0.429 4.832 1.00 95.94 80 ASP A CA 1
ATOM 647 C C . ASP A 1 80 ? 5.270 1.708 5.646 1.00 95.94 80 ASP A C 1
ATOM 649 O O . ASP A 1 80 ? 4.823 1.639 6.798 1.00 95.94 80 ASP A O 1
ATOM 653 N N . GLU A 1 81 ? 5.504 2.874 5.040 1.00 96.19 81 GLU A N 1
ATOM 654 C CA . GLU A 1 81 ? 5.281 4.172 5.677 1.00 96.19 81 GLU A CA 1
ATOM 655 C C . GLU A 1 81 ? 3.817 4.320 6.116 1.00 96.19 81 GLU A C 1
ATOM 657 O O . GLU A 1 81 ? 3.535 4.588 7.290 1.00 96.19 81 GLU A O 1
ATOM 662 N N . LYS A 1 82 ? 2.868 4.036 5.214 1.00 95.00 82 LYS A N 1
ATOM 663 C CA . LYS A 1 82 ? 1.432 4.111 5.519 1.00 95.00 82 LYS A CA 1
ATOM 664 C C . LYS A 1 82 ? 0.994 3.082 6.553 1.00 95.00 82 LYS A C 1
ATOM 666 O O . LYS A 1 82 ? 0.215 3.413 7.448 1.00 95.00 82 LYS A O 1
ATOM 671 N N . CYS A 1 83 ? 1.523 1.860 6.503 1.00 96.56 83 CYS A N 1
ATOM 672 C CA . CYS A 1 83 ? 1.285 0.849 7.532 1.00 96.56 83 CYS A CA 1
ATOM 673 C C . CYS A 1 83 ? 1.756 1.337 8.914 1.00 96.56 83 CYS A C 1
ATOM 675 O O . CYS A 1 83 ? 1.028 1.200 9.901 1.00 96.56 83 CYS A O 1
ATOM 677 N N . LYS A 1 84 ? 2.951 1.936 9.012 1.00 96.38 84 LYS A N 1
ATOM 678 C CA . LYS A 1 84 ? 3.488 2.490 10.268 1.00 96.38 84 LYS A CA 1
ATOM 679 C C . LYS A 1 84 ? 2.654 3.668 10.776 1.00 96.38 84 LYS A C 1
ATOM 681 O O . LYS A 1 84 ? 2.336 3.710 11.967 1.00 96.38 84 LYS A O 1
ATOM 686 N N . GLU A 1 85 ? 2.274 4.593 9.898 1.00 96.00 85 GLU A N 1
ATOM 687 C CA . GLU A 1 85 ? 1.410 5.736 10.220 1.00 96.00 85 GLU A CA 1
ATOM 688 C C . GLU A 1 85 ? 0.059 5.268 10.780 1.00 96.00 85 GLU A C 1
ATOM 690 O O . GLU A 1 85 ? -0.352 5.667 11.874 1.00 96.00 85 GLU A O 1
ATOM 695 N N . LEU A 1 86 ? -0.600 4.341 10.083 1.00 94.50 86 LEU A N 1
ATOM 696 C CA . LEU A 1 86 ? -1.908 3.826 10.477 1.00 94.50 86 LEU A CA 1
ATOM 697 C C . LEU A 1 86 ? -1.845 2.968 11.740 1.00 94.50 86 LEU A C 1
ATOM 699 O O . LEU A 1 86 ? -2.761 3.043 12.554 1.00 94.50 86 LEU A O 1
ATOM 703 N N . LYS A 1 87 ? -0.752 2.232 11.984 1.00 95.12 87 LYS A N 1
ATOM 704 C CA . LYS A 1 87 ? -0.520 1.557 13.274 1.00 95.12 87 LYS A CA 1
ATOM 705 C C . LYS A 1 87 ? -0.481 2.545 14.436 1.00 95.12 87 LYS A C 1
ATOM 707 O O . LYS A 1 87 ? -1.074 2.275 15.481 1.00 95.12 87 LYS A O 1
ATOM 712 N N . LYS A 1 88 ? 0.198 3.688 14.275 1.00 95.38 88 LYS A N 1
ATOM 713 C CA . LYS A 1 88 ? 0.218 4.751 15.295 1.00 95.38 88 LYS A CA 1
ATOM 714 C C . LYS A 1 88 ? -1.185 5.327 15.488 1.00 95.38 88 LYS A C 1
ATOM 716 O O . LYS A 1 88 ? -1.670 5.373 16.616 1.00 95.38 88 LYS A O 1
ATOM 721 N N . LYS A 1 89 ? -1.869 5.666 14.390 1.00 92.81 89 LYS A N 1
ATOM 722 C CA . LYS A 1 89 ? -3.237 6.206 14.408 1.00 92.81 89 LYS A CA 1
ATOM 723 C C . LYS A 1 89 ? -4.237 5.241 15.048 1.00 92.81 89 LYS A C 1
ATOM 725 O O . LYS A 1 89 ? -5.074 5.657 15.840 1.00 92.81 89 LYS A O 1
ATOM 730 N N . TYR A 1 90 ? -4.138 3.945 14.772 1.00 92.12 90 TYR A N 1
ATOM 731 C CA . TYR A 1 90 ? -5.013 2.919 15.341 1.00 92.12 90 TYR A CA 1
ATOM 732 C C . TYR A 1 90 ? -4.931 2.874 16.874 1.00 92.12 90 TYR A C 1
ATOM 734 O O . TYR A 1 90 ? -5.958 2.755 17.546 1.00 92.12 90 TYR A O 1
ATOM 742 N N . ARG A 1 91 ? -3.721 3.022 17.434 1.00 91.69 91 ARG A N 1
ATOM 743 C CA . ARG A 1 91 ? -3.496 3.038 18.890 1.00 91.69 91 ARG A CA 1
ATOM 744 C C . ARG A 1 91 ? -4.185 4.225 19.564 1.00 91.69 91 ARG A C 1
ATOM 746 O O . ARG A 1 91 ? -4.745 4.056 20.643 1.00 91.69 91 ARG A O 1
ATOM 753 N N . THR A 1 92 ? -4.191 5.391 18.919 1.00 93.06 92 THR A N 1
ATOM 754 C CA . THR A 1 92 ? -4.753 6.632 19.478 1.00 93.06 92 THR A CA 1
ATOM 755 C C . THR A 1 92 ? -6.232 6.847 19.145 1.00 93.06 92 THR A C 1
ATOM 757 O O . THR A 1 92 ? -6.931 7.558 19.862 1.00 93.06 92 THR A O 1
ATOM 760 N N . THR A 1 93 ? -6.749 6.209 18.093 1.00 91.12 93 THR A N 1
ATOM 761 C CA . THR A 1 93 ? -8.140 6.383 17.648 1.00 91.12 93 THR A CA 1
ATOM 762 C C . THR A 1 93 ? -9.118 5.643 18.567 1.00 91.12 93 THR A C 1
ATOM 764 O O . THR A 1 93 ? -8.922 4.464 18.884 1.00 91.12 93 THR A O 1
ATOM 767 N N . LYS A 1 94 ? -10.199 6.321 18.979 1.00 89.56 94 LYS A N 1
ATOM 768 C CA . LYS A 1 94 ? -11.297 5.751 19.783 1.00 89.56 94 LYS A CA 1
ATOM 769 C C . LYS A 1 94 ? -12.315 5.002 18.904 1.00 89.56 94 LYS A C 1
ATOM 771 O O . LYS A 1 94 ? -12.368 5.173 17.686 1.00 89.56 94 LYS A O 1
ATOM 776 N N . LYS A 1 95 ? -13.137 4.143 19.513 1.00 82.50 95 LYS A N 1
ATOM 777 C CA . LYS A 1 95 ? -14.303 3.554 18.826 1.00 82.50 95 LYS A CA 1
ATOM 778 C C . LYS A 1 95 ? -15.318 4.670 18.487 1.00 82.50 95 LYS A C 1
ATOM 780 O O . LYS A 1 95 ? -15.410 5.611 19.271 1.00 82.50 95 LYS A O 1
ATOM 785 N N . PRO A 1 96 ? -16.068 4.578 17.372 1.00 79.88 96 PRO A N 1
ATOM 786 C CA . PRO A 1 96 ? -16.098 3.483 16.391 1.00 79.88 96 PRO A CA 1
ATOM 787 C C . PRO A 1 96 ? -15.043 3.595 15.274 1.00 79.88 96 PRO A C 1
ATOM 789 O O . PRO A 1 96 ? -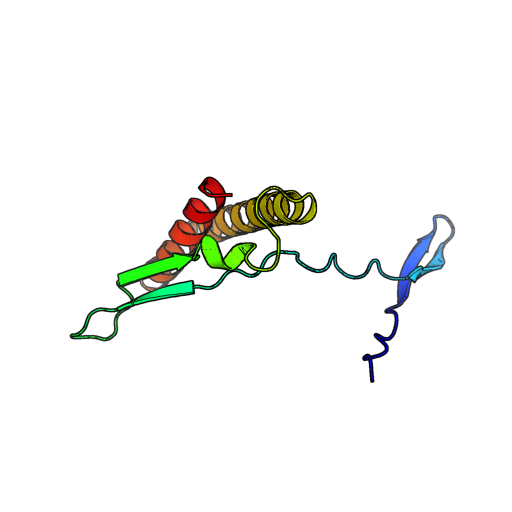14.689 2.574 14.685 1.00 79.88 96 PRO A O 1
ATOM 792 N N . TYR A 1 97 ? -14.477 4.786 15.049 1.00 81.31 97 TYR A N 1
ATOM 793 C CA . TYR A 1 97 ? -13.532 5.106 13.963 1.00 81.31 97 TYR A CA 1
ATOM 794 C C . TYR A 1 97 ? -12.294 4.200 13.911 1.00 81.31 97 TYR A C 1
ATOM 796 O O . TYR A 1 97 ? -11.695 3.987 12.859 1.00 81.31 97 TYR A O 1
ATOM 804 N N . ARG A 1 98 ? -11.932 3.594 15.048 1.00 86.19 98 ARG A N 1
ATOM 805 C CA . ARG A 1 98 ? -10.874 2.583 15.139 1.00 86.19 98 ARG A CA 1
ATOM 806 C C . ARG A 1 98 ? -11.066 1.420 14.146 1.00 86.19 98 ARG A C 1
ATOM 808 O O . ARG A 1 98 ? -10.066 0.871 13.696 1.00 86.19 98 ARG A O 1
ATOM 815 N N . GLN A 1 99 ? -12.303 1.040 13.801 1.00 85.12 99 GLN A N 1
ATOM 816 C CA . GLN A 1 99 ? -12.567 -0.043 12.837 1.00 85.12 99 GLN A CA 1
ATOM 817 C C . GLN A 1 99 ? -12.155 0.330 11.407 1.00 85.12 99 GLN A C 1
ATOM 819 O O . GLN A 1 99 ? -11.528 -0.480 10.731 1.00 85.12 99 GLN A O 1
ATOM 824 N N . GLU A 1 100 ? -12.445 1.555 10.971 1.00 84.38 100 GLU A N 1
ATOM 825 C CA . GLU A 1 100 ? -12.064 2.048 9.640 1.00 84.38 100 GLU A CA 1
ATOM 826 C C . GLU A 1 100 ? -10.544 2.169 9.519 1.00 84.38 100 GLU A C 1
ATOM 828 O O . GLU A 1 100 ? -9.947 1.643 8.581 1.00 84.38 100 GLU A O 1
ATOM 833 N N . VAL A 1 101 ? -9.899 2.746 10.541 1.00 89.88 101 VAL A N 1
ATOM 834 C CA . VAL A 1 101 ? -8.431 2.835 10.603 1.00 89.88 101 VAL A CA 1
ATOM 835 C C . VAL A 1 101 ? -7.795 1.445 10.576 1.00 89.88 101 VAL A C 1
ATOM 837 O O . VAL A 1 101 ? -6.754 1.265 9.951 1.00 89.88 101 VAL A O 1
ATOM 840 N N . LYS A 1 102 ? -8.419 0.446 11.218 1.00 90.56 102 LYS A N 1
ATOM 841 C CA . LYS A 1 102 ? -7.949 -0.943 11.169 1.00 90.56 102 LYS A CA 1
ATOM 842 C C . LYS A 1 102 ? -8.015 -1.514 9.753 1.00 90.56 102 LYS A C 1
ATOM 844 O O . LYS A 1 102 ? -7.048 -2.125 9.319 1.00 90.56 102 LYS A O 1
ATOM 849 N N . ALA A 1 103 ? -9.124 -1.314 9.040 1.00 90.31 103 ALA A N 1
ATOM 850 C CA . ALA A 1 103 ? -9.290 -1.829 7.681 1.00 90.31 103 ALA A CA 1
ATOM 851 C C . ALA A 1 103 ? -8.247 -1.236 6.718 1.00 90.31 103 ALA A C 1
ATOM 853 O O . ALA A 1 103 ? -7.635 -1.966 5.934 1.00 90.31 103 ALA A O 1
ATOM 854 N N . ASP A 1 104 ? -7.989 0.070 6.827 1.00 91.12 104 ASP A N 1
ATOM 855 C CA . ASP A 1 104 ? -6.922 0.735 6.074 1.00 91.12 104 ASP A CA 1
ATOM 856 C C . ASP A 1 104 ? -5.546 0.186 6.459 1.00 91.12 104 ASP A C 1
ATOM 858 O O . ASP A 1 104 ? -4.758 -0.192 5.591 1.00 91.12 104 ASP A O 1
ATOM 862 N N . MET A 1 105 ? -5.267 0.096 7.763 1.00 93.94 105 MET A N 1
ATOM 863 C CA . MET A 1 105 ? -4.000 -0.411 8.290 1.00 93.94 105 MET A CA 1
ATOM 864 C C . MET A 1 105 ? -3.710 -1.821 7.773 1.00 93.94 105 MET A C 1
ATOM 866 O O . MET A 1 105 ? -2.634 -2.060 7.228 1.00 93.94 105 MET A O 1
ATOM 870 N N . ASP A 1 106 ? -4.664 -2.742 7.909 1.00 94.06 106 ASP A N 1
ATOM 871 C CA . ASP A 1 106 ? -4.515 -4.135 7.488 1.00 94.06 106 ASP A CA 1
ATOM 872 C C . ASP A 1 106 ? -4.250 -4.222 5.975 1.00 94.06 106 ASP A C 1
ATOM 874 O O . ASP A 1 106 ? -3.391 -4.995 5.542 1.00 94.06 106 ASP A O 1
ATOM 878 N N . SER A 1 107 ? -4.905 -3.371 5.177 1.00 94.44 107 SER A N 1
ATOM 879 C CA . SER A 1 107 ? -4.697 -3.294 3.725 1.00 94.44 107 SER A CA 1
ATOM 880 C C . SER A 1 107 ? -3.277 -2.872 3.360 1.00 94.44 107 SER A C 1
ATOM 882 O O . SER A 1 107 ? -2.610 -3.568 2.594 1.00 94.44 107 SER A O 1
ATOM 884 N N . PHE A 1 108 ? -2.793 -1.762 3.925 1.00 95.69 108 PHE A N 1
ATOM 885 C CA . PHE A 1 108 ? -1.445 -1.254 3.658 1.00 95.69 108 PHE A CA 1
ATOM 886 C C . PHE A 1 108 ? -0.366 -2.210 4.172 1.00 95.69 108 PHE A C 1
ATOM 888 O O . PHE A 1 108 ? 0.580 -2.531 3.454 1.00 95.69 108 PHE A O 1
ATOM 895 N N . CYS A 1 109 ? -0.530 -2.736 5.387 1.00 95.56 109 CYS A N 1
ATOM 896 C CA . CYS A 1 109 ? 0.423 -3.676 5.968 1.00 95.56 109 CYS A CA 1
ATOM 897 C C . CYS A 1 109 ? 0.487 -5.003 5.198 1.00 95.56 109 CYS A C 1
ATOM 899 O O . CYS A 1 109 ? 1.550 -5.627 5.156 1.00 95.56 109 CYS A O 1
ATOM 901 N N . ARG A 1 110 ? -0.626 -5.444 4.595 1.00 95.38 110 ARG A N 1
ATOM 902 C CA . ARG A 1 110 ? -0.638 -6.601 3.697 1.00 95.38 110 ARG A CA 1
ATOM 903 C C . ARG A 1 110 ? 0.006 -6.276 2.359 1.00 95.38 110 ARG A C 1
ATOM 905 O O . ARG A 1 110 ? 0.848 -7.054 1.926 1.00 95.38 110 ARG A O 1
ATOM 912 N N . ALA A 1 111 ? -0.365 -5.158 1.733 1.00 94.81 111 ALA A N 1
ATOM 913 C CA . ALA A 1 111 ? 0.191 -4.736 0.450 1.00 94.81 111 ALA A CA 1
ATOM 914 C C . ALA A 1 111 ? 1.717 -4.675 0.516 1.00 94.81 111 ALA A C 1
ATOM 916 O O . ALA A 1 111 ? 2.373 -5.288 -0.311 1.00 94.81 111 ALA A O 1
ATOM 917 N N . ARG A 1 112 ? 2.282 -4.102 1.582 1.00 95.38 112 ARG A N 1
ATOM 918 C CA . ARG A 1 112 ? 3.730 -4.101 1.830 1.00 95.38 112 ARG A CA 1
ATOM 919 C C . ARG A 1 112 ? 4.395 -5.479 1.700 1.00 95.38 112 ARG A C 1
ATOM 921 O O . ARG A 1 112 ? 5.520 -5.564 1.262 1.00 95.38 112 ARG A O 1
ATOM 928 N N . ARG A 1 113 ? 3.734 -6.571 2.101 1.00 93.81 113 ARG A N 1
ATOM 929 C CA . ARG A 1 113 ? 4.312 -7.931 2.022 1.00 93.81 113 ARG A CA 1
ATOM 930 C C . ARG A 1 113 ? 4.224 -8.548 0.624 1.00 93.81 113 ARG A C 1
ATOM 932 O O . ARG A 1 113 ? 4.770 -9.622 0.404 1.00 93.81 113 ARG A O 1
ATOM 939 N N . LEU A 1 114 ? 3.442 -7.944 -0.267 1.00 92.75 114 LEU A N 1
ATOM 940 C CA . LEU A 1 114 ? 3.228 -8.414 -1.634 1.00 92.75 114 LEU A CA 1
ATOM 941 C C . LEU A 1 114 ? 4.174 -7.752 -2.636 1.00 92.75 114 LEU A C 1
ATOM 943 O O . LEU A 1 114 ? 4.289 -8.264 -3.757 1.00 92.75 114 LEU A O 1
ATOM 947 N N . PHE A 1 115 ? 4.781 -6.629 -2.248 1.00 90.19 115 PHE A N 1
ATOM 948 C CA . PHE A 1 115 ? 5.705 -5.824 -3.039 1.00 90.19 115 PHE A CA 1
ATOM 949 C C . PHE A 1 115 ? 7.127 -6.069 -2.578 1.00 90.19 115 PHE A C 1
ATOM 951 O O . PHE A 1 115 ? 7.929 -6.289 -3.519 1.00 90.19 115 PHE A O 1
#

Secondary structure (DSSP, 8-state):
--------EEEEE-TTSPEEEEEPPPP-------EEEEEE-TTT--EEEEEEEHHHHSTTS-TTSHHHHHHHHHHHHHHHHHHHHHHHHHHHPPTTTHHHHHHHHHHHHHHTTT-

Sequence (115 aa):
SAPTVEAKTCKKYGPNGQVIYYACPEAPEKNYRPQWKTTTTQKSGKVVKKEILKESVCYNYPDGSIDYRRCRRQAEDYFDEKCKELKKKYRTTKKPYRQEVKADMDSFCRARRLF

Foldseek 3Di:
DDDPDDFDWDWDADPVRDIDIDRDPPPPPQQFDWDKDFDADPVPRHTPAIATDLCRTNVVDPPPDPSSVVSLVSLLVVLVVLLVVLVVVLVVDDPPCNVVSVRSNVRSVVSNVVD

pLDDT: mean 83.55, 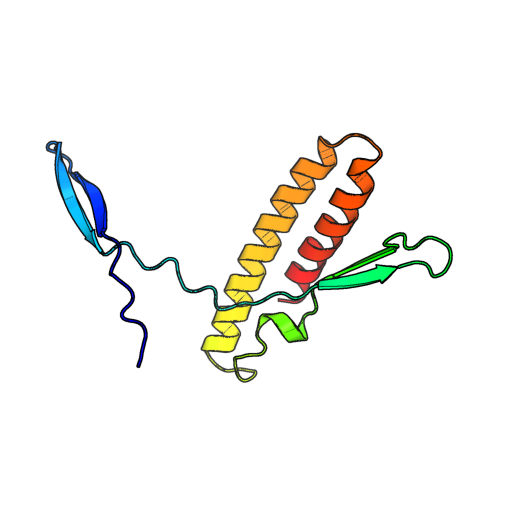std 14.16, range [33.44, 96.56]